Protein AF-A0A453F342-F1 (afdb_monomer)

Secondary structure (DSSP, 8-state):
-HHHHHHHHHHHHHHHHHHS--TTSS----SS-HHHHHHHHHHHHHHHHHHHHHHHHHHHHHHHTT--HHHHHHHHHHHHHHHHHHHH--

Solvent-accessible surface area (backbone atoms only — not comparable to full-atom values): 5358 Å² total; per-residue (Å²): 106,72,66,58,50,54,49,61,66,42,49,61,46,50,49,53,54,65,68,44,85,73,86,79,81,80,80,98,71,71,99,80,52,66,66,63,50,50,54,53,50,52,50,42,51,52,41,51,51,51,48,52,49,52,57,51,50,52,51,50,52,42,54,76,68,68,51,56,67,70,58,54,50,54,51,51,53,53,51,52,50,50,52,50,48,58,69,72,76,103

Structure (mmCIF, N/CA/C/O backbone):
data_AF-A0A453F342-F1
#
_entry.id   AF-A0A453F342-F1
#
loop_
_atom_site.group_PDB
_atom_site.id
_atom_site.type_symbol
_atom_site.label_atom_id
_atom_site.label_alt_id
_atom_site.label_comp_id
_atom_site.label_asym_id
_atom_site.label_entity_id
_atom_site.label_seq_id
_atom_site.pdbx_PDB_ins_code
_atom_site.Cartn_x
_atom_site.Cartn_y
_atom_site.Cartn_z
_atom_site.occupancy
_atom_site.B_iso_or_equiv
_atom_site.auth_seq_id
_atom_site.auth_comp_id
_atom_site.auth_asym_id
_atom_site.auth_atom_id
_atom_site.pdbx_PDB_model_num
ATOM 1 N N . MET A 1 1 ? -4.009 -7.889 8.658 1.00 71.88 1 MET A N 1
ATOM 2 C CA . MET A 1 1 ? -5.118 -8.197 7.723 1.00 71.88 1 MET A CA 1
ATOM 3 C C . MET A 1 1 ? -5.306 -7.097 6.675 1.00 71.88 1 MET A C 1
ATOM 5 O O . MET A 1 1 ? -4.762 -7.278 5.600 1.00 71.88 1 MET A O 1
ATOM 9 N N . ILE A 1 2 ? -5.933 -5.940 6.954 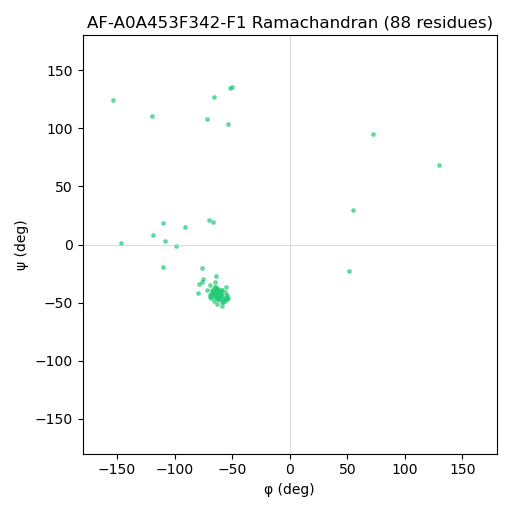1.00 81.19 2 ILE A N 1
ATOM 10 C CA . ILE A 1 2 ? -6.135 -4.864 5.938 1.00 81.19 2 ILE A CA 1
ATOM 11 C C . ILE A 1 2 ? -4.812 -4.364 5.341 1.00 81.19 2 ILE A C 1
ATOM 13 O O . ILE A 1 2 ? -4.626 -4.349 4.130 1.00 81.19 2 ILE A O 1
ATOM 17 N N . ARG A 1 3 ? -3.842 -4.043 6.203 1.00 84.88 3 ARG A N 1
ATOM 18 C CA . ARG A 1 3 ? -2.490 -3.645 5.787 1.00 84.88 3 ARG A CA 1
ATOM 19 C C . ARG A 1 3 ? -1.821 -4.672 4.871 1.00 84.88 3 ARG A C 1
ATOM 21 O O . ARG A 1 3 ? -1.144 -4.300 3.921 1.00 84.88 3 ARG A O 1
ATOM 28 N N . ASP A 1 4 ? -1.939 -5.954 5.200 1.00 86.25 4 ASP A N 1
ATOM 29 C CA . ASP A 1 4 ? -1.223 -7.010 4.481 1.00 86.25 4 ASP A CA 1
ATOM 30 C C . ASP A 1 4 ? -1.876 -7.271 3.114 1.00 86.25 4 ASP A C 1
ATOM 32 O O . ASP A 1 4 ? -1.168 -7.576 2.159 1.00 86.25 4 ASP A O 1
ATOM 36 N N . ASN A 1 5 ? -3.191 -7.055 2.997 1.00 87.00 5 ASN A N 1
ATOM 37 C CA . ASN A 1 5 ? -3.909 -7.064 1.721 1.00 87.00 5 ASN A CA 1
ATOM 38 C C . ASN A 1 5 ? -3.465 -5.899 0.824 1.00 87.00 5 ASN A C 1
ATOM 40 O O . ASN A 1 5 ? -3.037 -6.135 -0.300 1.00 87.00 5 ASN A O 1
ATOM 44 N N . LEU A 1 6 ? -3.426 -4.675 1.365 1.00 87.56 6 LEU A N 1
ATOM 45 C CA . LEU A 1 6 ? -2.898 -3.486 0.678 1.00 87.56 6 LEU A CA 1
ATOM 46 C C . LEU A 1 6 ? -1.473 -3.703 0.153 1.00 87.56 6 LEU A C 1
ATOM 48 O O . LEU A 1 6 ? -1.162 -3.411 -0.999 1.00 87.56 6 LEU A O 1
ATOM 52 N N . LYS A 1 7 ? -0.588 -4.268 0.985 1.00 88.62 7 LYS A N 1
ATOM 53 C CA . LYS A 1 7 ? 0.781 -4.597 0.563 1.00 88.62 7 LYS A CA 1
ATOM 54 C C . LYS A 1 7 ? 0.800 -5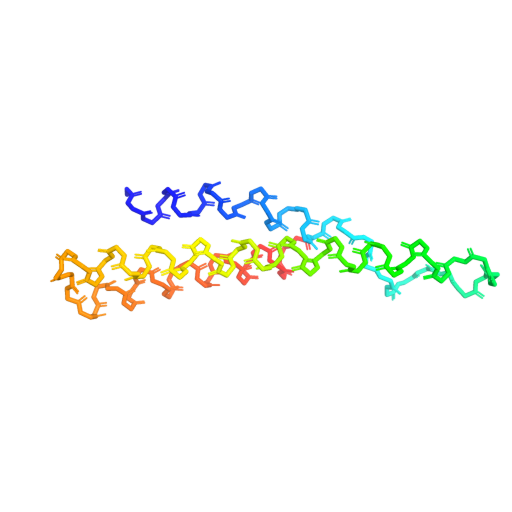.622 -0.570 1.00 88.62 7 LYS A C 1
ATOM 56 O O . LYS A 1 7 ? 1.592 -5.458 -1.495 1.00 88.62 7 LYS A O 1
ATOM 61 N N . LYS A 1 8 ? -0.045 -6.656 -0.513 1.00 90.38 8 LYS A N 1
ATOM 62 C CA . LYS A 1 8 ? -0.140 -7.685 -1.561 1.00 90.38 8 LYS A CA 1
ATOM 63 C C . LYS A 1 8 ? -0.620 -7.115 -2.894 1.00 90.38 8 LYS A C 1
ATOM 65 O O . LYS A 1 8 ? -0.054 -7.489 -3.913 1.00 90.38 8 LYS A O 1
ATOM 70 N N . GLU A 1 9 ? -1.594 -6.207 -2.893 1.00 88.38 9 GLU A N 1
ATOM 71 C CA . GLU A 1 9 ? -2.090 -5.573 -4.124 1.00 88.38 9 GLU A CA 1
ATOM 72 C C . GLU A 1 9 ? -1.085 -4.581 -4.725 1.00 88.38 9 GLU A C 1
ATOM 74 O O . GLU A 1 9 ? -0.891 -4.538 -5.940 1.00 88.38 9 GLU A O 1
ATOM 79 N N . ILE A 1 10 ? -0.389 -3.814 -3.882 1.00 89.44 10 ILE A N 1
ATOM 80 C CA . ILE A 1 10 ? 0.562 -2.789 -4.332 1.00 89.44 10 ILE A CA 1
ATOM 81 C C . ILE A 1 10 ? 1.907 -3.399 -4.766 1.00 89.44 10 ILE A C 1
ATOM 83 O O . ILE A 1 10 ? 2.545 -2.892 -5.690 1.00 89.44 10 ILE A O 1
ATOM 87 N N . SER A 1 11 ? 2.364 -4.485 -4.131 1.00 89.69 11 SER A N 1
ATOM 88 C CA . SER A 1 11 ? 3.674 -5.098 -4.401 1.00 89.69 11 SER A CA 1
ATOM 89 C C . SER A 1 11 ? 3.940 -5.467 -5.874 1.00 89.69 11 SER A C 1
ATOM 91 O O . SER A 1 11 ? 5.040 -5.162 -6.341 1.00 89.69 11 SER A O 1
ATOM 93 N N . PRO A 1 12 ? 3.026 -6.117 -6.626 1.00 89.12 12 PRO A N 1
ATOM 94 C CA . PRO A 1 12 ? 3.269 -6.429 -8.035 1.00 89.12 12 PRO A CA 1
ATOM 95 C C . PRO A 1 12 ? 3.350 -5.163 -8.896 1.00 89.12 12 PRO A C 1
ATOM 97 O O . PRO A 1 12 ? 4.238 -5.061 -9.739 1.00 89.12 12 PRO A O 1
ATOM 100 N N . LEU A 1 13 ? 2.500 -4.162 -8.636 1.00 86.75 13 LEU A N 1
ATOM 101 C CA . LEU A 1 13 ? 2.516 -2.885 -9.357 1.00 86.75 13 LEU A CA 1
ATOM 102 C C . LEU A 1 13 ? 3.809 -2.101 -9.102 1.00 86.75 13 LEU A C 1
ATOM 104 O O . LEU A 1 13 ? 4.397 -1.567 -10.038 1.00 86.75 13 LEU A O 1
ATOM 108 N N . LEU A 1 14 ? 4.302 -2.087 -7.859 1.00 86.38 14 LEU A N 1
ATOM 109 C CA . LEU A 1 14 ? 5.617 -1.520 -7.542 1.00 86.38 14 LEU A CA 1
ATOM 110 C C . LEU A 1 14 ? 6.741 -2.259 -8.268 1.00 86.38 14 LEU A C 1
ATOM 112 O O . LEU A 1 14 ? 7.658 -1.614 -8.765 1.00 86.38 14 LEU A O 1
ATOM 116 N N . GLY A 1 15 ? 6.664 -3.590 -8.362 1.00 85.19 15 GLY A N 1
ATOM 117 C CA . GLY A 1 15 ? 7.615 -4.390 -9.132 1.00 85.19 15 GLY A CA 1
ATOM 118 C C . GLY A 1 15 ? 7.703 -3.936 -10.590 1.00 85.19 15 GLY A C 1
ATOM 119 O O . GLY A 1 15 ? 8.804 -3.705 -11.087 1.00 85.19 15 GLY A O 1
ATOM 120 N N . LEU A 1 16 ? 6.553 -3.714 -11.234 1.00 84.19 16 LEU A N 1
ATOM 121 C CA . LEU A 1 16 ? 6.475 -3.189 -12.602 1.00 84.19 16 LEU A CA 1
ATOM 122 C C . LEU A 1 16 ? 7.039 -1.763 -12.705 1.00 84.19 16 LEU A C 1
ATOM 124 O O . LEU A 1 16 ? 7.784 -1.464 -13.636 1.00 84.19 16 LEU A O 1
ATOM 128 N N . CYS A 1 17 ? 6.763 -0.900 -11.723 1.00 81.06 17 CYS A N 1
ATOM 129 C CA . CYS A 1 17 ? 7.330 0.450 -11.674 1.00 81.06 17 CYS A CA 1
ATOM 130 C C . CYS A 1 17 ? 8.858 0.461 -11.504 1.00 81.06 17 CYS A C 1
ATOM 132 O O . CYS A 1 17 ? 9.529 1.370 -11.988 1.00 81.06 17 CYS A O 1
ATOM 134 N N . ILE A 1 18 ? 9.416 -0.525 -10.797 1.00 77.62 18 ILE A N 1
ATOM 135 C CA . ILE A 1 18 ? 10.857 -0.625 -10.541 1.00 77.62 18 ILE A CA 1
ATOM 136 C C . ILE A 1 18 ? 11.597 -1.193 -11.753 1.00 77.62 18 ILE A C 1
ATOM 138 O O . ILE A 1 18 ? 12.675 -0.699 -12.085 1.00 77.62 18 ILE A O 1
ATOM 142 N N . GLN A 1 19 ? 11.013 -2.210 -12.393 1.00 70.56 19 GLN A N 1
ATOM 143 C CA . GLN A 1 19 ? 11.569 -2.894 -13.564 1.00 70.56 19 GLN A CA 1
ATOM 144 C C . GLN A 1 19 ? 11.422 -2.094 -14.861 1.00 70.56 19 GLN A C 1
ATOM 146 O O . GLN A 1 19 ? 12.153 -2.361 -15.816 1.00 70.56 19 GLN A O 1
ATOM 151 N N . ALA A 1 20 ? 10.503 -1.122 -14.911 1.00 63.31 20 ALA A N 1
ATOM 152 C CA . ALA A 1 20 ? 10.391 -0.213 -16.042 1.00 63.31 20 ALA A CA 1
ATOM 153 C C . ALA A 1 20 ? 11.772 0.407 -16.349 1.00 63.31 20 ALA A C 1
ATOM 155 O O . ALA A 1 20 ? 12.459 0.824 -15.410 1.00 63.31 20 ALA A O 1
ATOM 156 N N . PRO A 1 21 ? 12.205 0.470 -17.625 1.00 56.69 21 PRO A N 1
ATOM 157 C CA . PRO A 1 21 ? 13.547 0.915 -17.985 1.00 56.69 21 PRO A CA 1
ATOM 158 C C . PRO A 1 21 ? 13.871 2.283 -17.374 1.00 56.69 21 PRO A C 1
ATOM 160 O O . PRO A 1 21 ? 13.417 3.325 -17.848 1.00 56.69 21 PRO A O 1
ATOM 163 N N . ARG A 1 22 ? 14.675 2.292 -16.305 1.00 58.94 22 ARG A N 1
ATOM 164 C CA . ARG A 1 22 ? 15.216 3.521 -15.728 1.00 58.94 22 ARG A CA 1
ATOM 165 C C . ARG A 1 22 ? 16.264 4.043 -16.696 1.00 58.94 22 ARG A C 1
ATOM 167 O O . ARG A 1 22 ? 17.349 3.482 -16.816 1.00 58.94 22 ARG A O 1
ATOM 174 N N . THR A 1 23 ? 15.951 5.128 -17.390 1.00 53.94 23 THR A N 1
ATOM 175 C CA . THR A 1 23 ? 16.784 5.748 -18.432 1.00 53.94 23 THR A CA 1
ATOM 176 C C . THR A 1 23 ? 18.098 6.359 -17.921 1.00 53.94 23 THR A C 1
ATOM 178 O O . THR A 1 23 ? 18.689 7.194 -18.596 1.00 53.94 23 THR A O 1
ATOM 181 N N . SER A 1 24 ? 18.591 5.985 -16.740 1.00 51.88 24 SER A N 1
ATOM 182 C CA . SER A 1 24 ? 19.621 6.760 -16.048 1.00 51.88 24 SER A CA 1
ATOM 183 C C . SER A 1 24 ? 21.055 6.265 -16.206 1.00 51.88 24 SER A C 1
ATOM 185 O O . SER A 1 24 ? 21.923 6.928 -15.656 1.00 51.88 24 SER A O 1
ATOM 187 N N . ARG A 1 25 ? 21.377 5.164 -16.910 1.00 47.72 25 ARG A N 1
ATOM 188 C CA . ARG A 1 25 ? 22.806 4.762 -16.975 1.00 47.72 25 ARG A CA 1
ATOM 189 C C . ARG A 1 25 ? 23.372 4.099 -18.223 1.00 47.72 25 ARG A C 1
ATOM 191 O O . ARG A 1 25 ? 24.569 3.847 -18.254 1.00 47.72 25 ARG A O 1
ATOM 198 N N . ALA A 1 26 ? 22.604 3.886 -19.279 1.00 47.88 26 ALA A N 1
ATOM 199 C CA . ALA A 1 26 ? 23.200 3.455 -20.536 1.00 47.88 26 ALA A CA 1
ATOM 200 C C . ALA A 1 26 ? 22.319 3.902 -21.684 1.00 47.88 26 ALA A C 1
ATOM 202 O O . ALA A 1 26 ? 21.148 3.537 -21.690 1.00 47.88 26 ALA A O 1
ATOM 203 N N . SER A 1 27 ? 22.894 4.654 -22.631 1.00 48.16 27 SER A N 1
ATOM 204 C CA . SER A 1 27 ? 22.535 4.731 -24.061 1.00 48.16 27 SER A CA 1
ATOM 205 C C . SER A 1 27 ? 22.342 6.150 -24.621 1.00 48.16 27 SER A C 1
ATOM 207 O O . SER A 1 27 ? 21.278 6.526 -25.106 1.00 48.16 27 SER A O 1
ATOM 209 N N . LEU A 1 28 ? 23.446 6.891 -24.708 1.00 49.50 28 LEU A N 1
ATOM 210 C CA . LEU A 1 28 ? 23.615 8.073 -25.567 1.00 49.50 28 LEU A CA 1
ATOM 211 C C . LEU A 1 28 ? 23.691 7.739 -27.082 1.00 49.50 28 LEU A C 1
ATOM 213 O O . LEU A 1 28 ? 24.213 8.529 -27.857 1.00 49.50 28 LEU A O 1
ATOM 217 N N . ILE A 1 29 ? 23.194 6.584 -27.551 1.00 55.25 29 ILE A N 1
ATOM 218 C CA . ILE A 1 29 ? 23.435 6.133 -28.938 1.00 55.25 29 ILE A CA 1
ATOM 219 C C . ILE A 1 29 ? 22.131 5.971 -29.737 1.00 55.25 29 ILE A C 1
ATOM 221 O O . ILE A 1 29 ? 21.360 5.044 -29.510 1.00 55.25 29 ILE A O 1
ATOM 225 N N . LYS A 1 30 ? 21.924 6.856 -30.721 1.00 50.03 30 LYS A N 1
ATOM 226 C CA . LYS A 1 30 ? 20.955 6.782 -31.842 1.00 50.03 30 LYS A CA 1
ATOM 227 C C . LYS A 1 30 ? 19.456 6.976 -31.538 1.00 50.03 30 LYS A C 1
ATOM 229 O O . LYS A 1 30 ? 18.726 6.032 -31.249 1.00 50.03 30 LYS A O 1
ATOM 234 N N . GLY A 1 31 ? 18.998 8.221 -31.702 1.00 53.03 31 GLY A N 1
ATOM 235 C CA . GLY A 1 31 ? 18.052 8.713 -32.733 1.00 53.03 31 GLY A CA 1
ATOM 236 C C . GLY A 1 31 ? 16.691 8.049 -33.018 1.00 53.03 31 GLY A C 1
ATOM 237 O O . GLY A 1 31 ? 15.814 8.736 -33.519 1.00 53.03 31 GLY A O 1
ATOM 238 N N . SER A 1 32 ? 16.466 6.771 -32.702 1.00 54.62 32 SER A N 1
ATOM 239 C CA . SER A 1 32 ? 15.238 6.029 -33.071 1.00 54.62 32 SER A CA 1
ATOM 240 C C . SER A 1 32 ? 14.436 5.526 -31.857 1.00 54.62 32 SER A C 1
ATOM 242 O O . SER A 1 32 ? 13.505 4.741 -32.003 1.00 54.62 32 SER A O 1
ATOM 244 N N . ARG A 1 33 ? 14.817 5.936 -30.638 1.00 54.00 33 ARG A N 1
ATOM 245 C CA . ARG A 1 33 ? 14.342 5.355 -29.363 1.00 54.00 33 ARG A CA 1
ATOM 246 C C . ARG A 1 33 ? 13.390 6.257 -28.563 1.00 54.00 33 ARG A C 1
ATOM 248 O O . ARG A 1 33 ? 12.964 5.879 -27.479 1.00 54.00 33 ARG A O 1
ATOM 255 N N . SER A 1 34 ? 13.023 7.428 -29.087 1.00 59.72 34 SER A N 1
ATOM 256 C CA . SER A 1 34 ? 12.159 8.403 -28.398 1.00 59.72 34 SER A CA 1
ATOM 257 C C . SER A 1 34 ? 10.717 7.915 -28.207 1.00 59.72 34 SER A C 1
ATOM 259 O O . SER A 1 34 ? 10.175 8.069 -27.117 1.00 59.72 34 SER A O 1
ATOM 261 N N . GLN A 1 35 ? 10.112 7.267 -29.209 1.00 61.75 35 GLN A N 1
ATOM 262 C CA . GLN A 1 35 ? 8.743 6.730 -29.108 1.00 61.75 35 GLN A CA 1
ATOM 263 C C . GLN A 1 35 ? 8.647 5.534 -28.151 1.00 61.75 35 GLN A C 1
ATOM 265 O O . GLN A 1 35 ? 7.748 5.488 -27.317 1.00 61.75 35 GLN A O 1
ATOM 270 N N . ALA A 1 36 ? 9.599 4.597 -28.211 1.00 62.84 36 ALA A N 1
ATOM 271 C CA . ALA A 1 36 ? 9.649 3.463 -27.284 1.00 62.84 36 ALA A CA 1
ATOM 272 C C . ALA A 1 36 ? 9.852 3.924 -25.827 1.0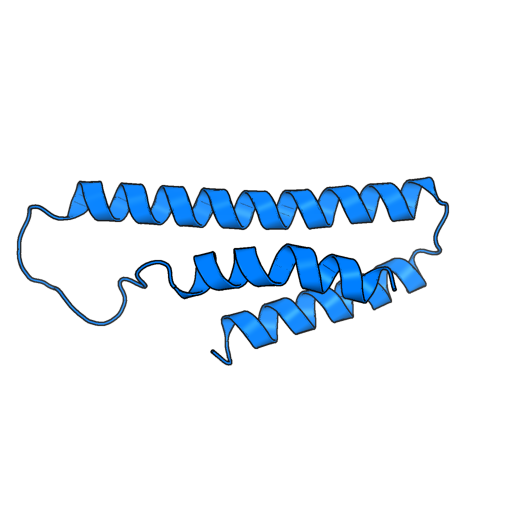0 62.84 36 ALA A C 1
ATOM 274 O O . ALA A 1 36 ? 9.220 3.396 -24.912 1.00 62.84 36 ALA A O 1
ATOM 275 N N . ASN A 1 37 ? 10.667 4.964 -25.617 1.00 66.19 37 ASN A N 1
ATOM 276 C CA . ASN A 1 37 ? 10.847 5.580 -24.303 1.00 66.19 37 ASN A CA 1
ATOM 277 C C . ASN A 1 37 ? 9.577 6.297 -23.817 1.00 66.19 37 ASN A C 1
ATOM 279 O O . ASN A 1 37 ? 9.238 6.185 -22.641 1.00 66.19 37 ASN A O 1
ATOM 283 N N . ALA A 1 38 ? 8.852 6.986 -24.704 1.00 70.62 38 ALA A N 1
ATOM 284 C CA . ALA A 1 38 ? 7.579 7.625 -24.367 1.00 70.62 38 ALA A CA 1
ATOM 285 C C . ALA A 1 38 ? 6.510 6.593 -23.965 1.00 70.62 38 ALA A C 1
ATOM 287 O O . ALA A 1 38 ? 5.816 6.779 -22.969 1.00 70.62 38 ALA A O 1
ATOM 288 N N . LEU A 1 39 ? 6.426 5.461 -24.673 1.00 73.25 39 LEU A N 1
ATOM 289 C CA . LEU A 1 39 ? 5.511 4.362 -24.340 1.00 73.25 39 LEU A CA 1
ATOM 290 C C . LEU A 1 39 ? 5.861 3.693 -23.001 1.00 73.25 39 LEU A C 1
ATOM 292 O O . LEU A 1 39 ? 4.968 3.396 -22.203 1.00 73.25 39 LEU A O 1
ATOM 296 N N . ALA A 1 40 ? 7.152 3.501 -22.715 1.00 72.75 40 ALA A N 1
ATOM 297 C CA . ALA A 1 40 ? 7.611 2.974 -21.430 1.00 72.75 40 ALA A CA 1
ATOM 298 C C . ALA A 1 40 ? 7.286 3.930 -20.266 1.00 72.75 40 ALA A C 1
ATOM 300 O O . ALA A 1 40 ? 6.828 3.489 -19.211 1.00 72.75 40 ALA A O 1
ATOM 301 N N . GLN A 1 41 ? 7.449 5.243 -20.465 1.00 75.50 41 GLN A N 1
ATOM 302 C CA . GLN A 1 41 ? 7.050 6.257 -19.484 1.00 75.50 41 GLN A CA 1
ATOM 303 C C . GLN A 1 41 ? 5.532 6.309 -19.285 1.00 75.50 41 GLN A C 1
ATOM 305 O O . GLN A 1 41 ? 5.072 6.365 -18.147 1.00 75.50 41 GLN A O 1
ATOM 310 N N . GLN A 1 42 ? 4.745 6.231 -20.360 1.00 79.81 42 GLN A N 1
ATOM 311 C CA . GLN A 1 42 ? 3.283 6.196 -20.278 1.00 79.81 42 GLN A CA 1
ATOM 312 C C . GLN A 1 42 ? 2.798 4.981 -19.476 1.00 79.81 42 GLN A C 1
ATOM 314 O O . GLN A 1 42 ? 1.892 5.094 -18.651 1.00 79.81 42 GLN A O 1
ATOM 319 N N . THR A 1 43 ? 3.451 3.836 -19.678 1.00 81.44 43 THR A N 1
ATOM 320 C CA . THR A 1 43 ? 3.182 2.589 -18.952 1.00 81.44 43 THR A CA 1
ATOM 321 C C . THR A 1 43 ? 3.527 2.726 -17.466 1.00 81.44 43 THR A C 1
ATOM 323 O O . THR A 1 43 ? 2.714 2.384 -16.609 1.00 81.44 43 THR A O 1
ATOM 326 N N . LEU A 1 44 ? 4.681 3.319 -17.139 1.00 82.75 44 LEU A N 1
ATOM 327 C CA . LEU A 1 44 ? 5.070 3.616 -15.756 1.00 82.75 44 LEU A CA 1
ATOM 328 C C . LEU A 1 44 ? 4.065 4.549 -15.061 1.00 82.75 44 LEU A C 1
ATOM 330 O O . LEU A 1 44 ? 3.656 4.288 -13.929 1.00 82.75 44 LEU A O 1
ATOM 334 N N . ILE A 1 45 ? 3.638 5.615 -15.745 1.00 85.56 45 ILE A N 1
ATOM 335 C CA . ILE A 1 45 ? 2.623 6.546 -15.238 1.00 85.56 45 ILE A CA 1
ATOM 336 C C . ILE A 1 45 ? 1.310 5.801 -14.986 1.00 85.56 45 ILE A C 1
ATOM 338 O O . ILE A 1 45 ? 0.716 5.972 -13.924 1.00 85.56 45 ILE A O 1
ATOM 342 N N . ALA A 1 46 ? 0.876 4.940 -15.909 1.00 87.69 46 ALA A N 1
ATOM 343 C CA . ALA A 1 46 ? -0.339 4.145 -15.746 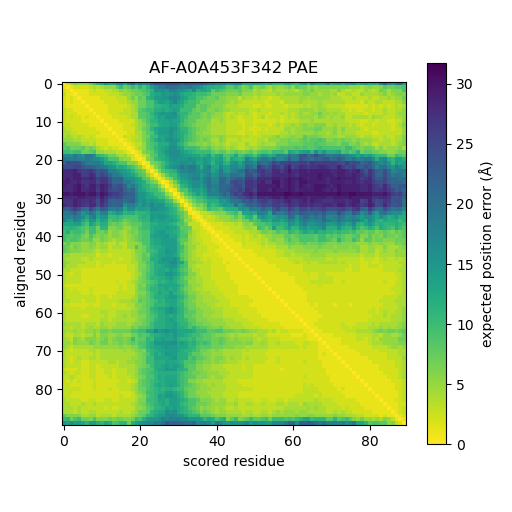1.00 87.69 46 ALA A CA 1
ATOM 344 C C . ALA A 1 46 ? -0.263 3.210 -14.524 1.00 87.69 46 ALA A C 1
ATOM 346 O O . ALA A 1 46 ? -1.218 3.125 -13.748 1.00 87.69 46 ALA A O 1
ATOM 347 N N . HIS A 1 47 ? 0.881 2.561 -14.296 1.00 87.56 47 HIS A N 1
ATOM 348 C CA . HIS A 1 47 ? 1.090 1.726 -13.111 1.00 87.56 47 HIS A CA 1
ATOM 349 C C . HIS A 1 47 ? 1.048 2.539 -11.813 1.00 87.56 47 HIS A C 1
ATOM 351 O O . HIS A 1 47 ? 0.388 2.130 -10.855 1.00 87.56 47 HIS A O 1
ATOM 357 N N . TRP A 1 48 ? 1.672 3.721 -11.784 1.00 89.31 48 TRP A N 1
ATOM 358 C CA . TRP A 1 48 ? 1.617 4.601 -10.615 1.00 89.31 48 TRP A 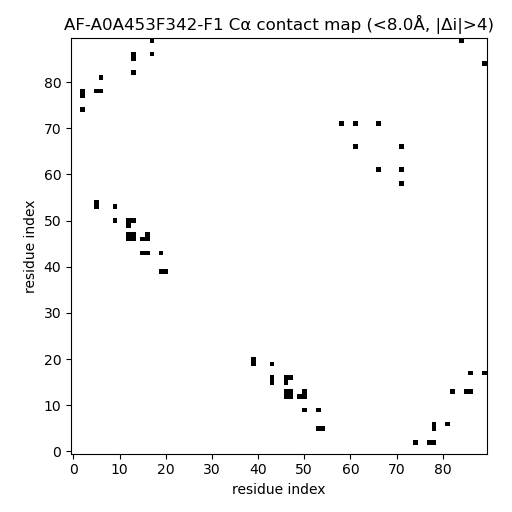CA 1
ATOM 359 C C . TRP A 1 48 ? 0.202 5.118 -10.337 1.00 89.31 48 TRP A C 1
ATOM 361 O O . TRP A 1 48 ? -0.252 5.105 -9.193 1.00 89.31 48 TRP A O 1
ATOM 371 N N . GLN A 1 49 ? -0.537 5.492 -11.382 1.00 91.75 49 GLN A N 1
ATOM 372 C CA . GLN A 1 49 ? -1.945 5.879 -11.270 1.00 91.75 49 GLN A CA 1
ATOM 373 C C . GLN A 1 49 ? -2.800 4.746 -10.683 1.00 91.75 49 GLN A C 1
ATOM 375 O O . GLN A 1 49 ? -3.649 4.995 -9.827 1.00 91.75 49 GLN A O 1
ATOM 380 N N . SER A 1 50 ? -2.537 3.490 -11.061 1.00 92.69 50 SER A N 1
ATOM 381 C CA . SER A 1 50 ? -3.213 2.332 -10.462 1.00 92.69 50 SER A CA 1
ATOM 382 C C . SER A 1 50 ? -2.925 2.198 -8.962 1.00 92.69 50 SER A C 1
ATOM 384 O O . SER A 1 50 ? -3.845 1.934 -8.190 1.00 92.69 50 SER A O 1
ATOM 386 N N . ILE A 1 51 ? -1.680 2.426 -8.526 1.00 92.44 51 ILE A N 1
ATOM 387 C CA . ILE A 1 51 ? -1.309 2.405 -7.098 1.00 92.44 51 ILE A CA 1
ATOM 388 C C . ILE A 1 51 ? -2.053 3.506 -6.332 1.00 92.44 51 ILE A C 1
ATOM 390 O O . ILE A 1 51 ? -2.640 3.240 -5.283 1.00 92.44 51 ILE A O 1
ATOM 394 N N . VAL A 1 52 ? -2.082 4.731 -6.867 1.00 93.94 52 VAL A N 1
ATOM 395 C CA . VAL A 1 52 ? -2.811 5.860 -6.260 1.00 93.94 52 VAL A CA 1
ATOM 396 C C . VAL A 1 52 ? -4.305 5.551 -6.145 1.00 93.94 52 VAL A C 1
ATOM 398 O O . VAL A 1 52 ? -4.921 5.862 -5.123 1.00 93.94 52 VAL A O 1
ATOM 401 N N . LYS A 1 53 ? -4.889 4.900 -7.156 1.00 95.44 53 LYS A N 1
ATOM 402 C CA . LYS A 1 53 ? -6.300 4.500 -7.144 1.00 95.44 53 LYS A CA 1
ATOM 403 C C . LYS A 1 53 ? -6.601 3.487 -6.038 1.00 95.44 53 LYS A C 1
ATOM 405 O O . LYS A 1 53 ? -7.580 3.682 -5.322 1.00 95.44 53 LYS A O 1
ATOM 410 N N . ILE A 1 54 ? -5.764 2.461 -5.871 1.00 93.44 54 ILE A N 1
ATOM 411 C CA . ILE A 1 54 ? -5.905 1.458 -4.797 1.00 93.44 54 ILE A CA 1
ATOM 412 C C . ILE A 1 54 ? -5.863 2.148 -3.429 1.00 93.44 54 ILE A C 1
ATOM 414 O O . ILE A 1 54 ? -6.816 2.057 -2.660 1.00 93.44 54 ILE A O 1
ATOM 418 N N . LEU A 1 55 ? -4.825 2.955 -3.182 1.00 94.38 55 LEU A N 1
ATOM 419 C CA . LEU A 1 55 ? -4.663 3.705 -1.930 1.00 94.38 55 LEU A CA 1
ATOM 420 C C . LEU A 1 55 ? -5.861 4.616 -1.628 1.00 94.38 55 LEU A C 1
ATOM 422 O O . LEU A 1 55 ? -6.301 4.721 -0.484 1.00 94.38 55 LEU A O 1
ATOM 426 N N . THR A 1 56 ? -6.391 5.280 -2.654 1.00 95.19 56 THR A N 1
ATOM 427 C CA . THR A 1 56 ? -7.546 6.175 -2.521 1.00 95.19 56 THR A CA 1
ATOM 428 C C . THR A 1 56 ? -8.821 5.400 -2.201 1.00 95.19 56 THR A C 1
ATOM 430 O O . THR A 1 56 ? -9.589 5.813 -1.332 1.00 95.19 56 THR A O 1
ATOM 433 N N . ASN A 1 57 ? -9.042 4.267 -2.871 1.00 94.56 57 ASN A N 1
ATOM 434 C CA . ASN A 1 57 ? -10.192 3.408 -2.617 1.00 94.56 57 ASN A CA 1
ATOM 435 C C . ASN A 1 57 ? -10.177 2.879 -1.179 1.00 94.56 57 ASN A C 1
ATOM 437 O O . ASN A 1 57 ? -11.169 3.016 -0.468 1.00 94.56 57 ASN A O 1
ATOM 441 N N . ASP A 1 58 ? -9.034 2.377 -0.713 1.00 92.88 58 ASP A N 1
ATOM 442 C CA . ASP A 1 58 ? -8.898 1.881 0.657 1.00 92.88 58 ASP A CA 1
ATOM 443 C C . ASP A 1 58 ? -9.096 2.980 1.701 1.00 92.88 58 ASP A C 1
ATOM 445 O O . ASP A 1 58 ? -9.755 2.764 2.720 1.00 92.88 58 ASP A O 1
ATOM 449 N N . LEU A 1 59 ? -8.589 4.191 1.444 1.00 93.69 59 LEU A N 1
ATOM 450 C CA . LEU A 1 59 ? -8.847 5.339 2.311 1.00 93.69 59 LEU A CA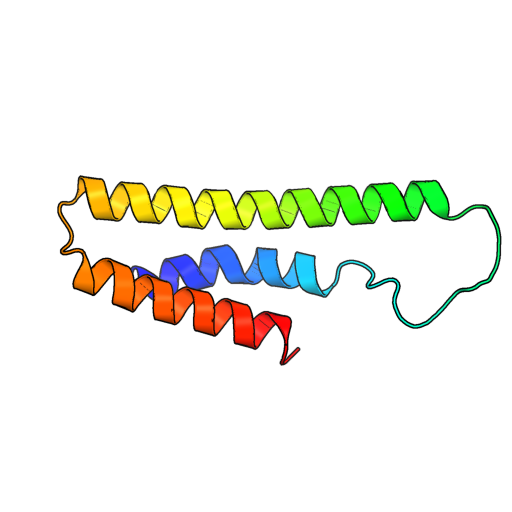 1
ATOM 451 C C . LEU A 1 59 ? -10.348 5.636 2.410 1.00 93.69 59 LEU A C 1
ATOM 453 O O . LEU A 1 59 ? -10.853 5.900 3.503 1.00 93.69 59 LEU A O 1
ATOM 457 N N . ASN A 1 60 ? -11.060 5.593 1.284 1.00 94.75 60 ASN A N 1
ATOM 458 C CA . ASN A 1 60 ? -12.500 5.824 1.246 1.00 94.75 60 ASN A CA 1
ATOM 459 C C . ASN A 1 60 ? -13.270 4.718 1.974 1.00 94.75 60 ASN A C 1
ATOM 461 O O . ASN A 1 60 ? -14.188 5.033 2.726 1.00 94.75 60 ASN A O 1
ATOM 465 N N . VAL A 1 61 ? -12.862 3.453 1.835 1.00 93.44 61 VAL A N 1
ATOM 466 C CA . VAL A 1 61 ? -13.449 2.327 2.579 1.00 93.44 61 VAL A CA 1
ATOM 467 C C . VAL A 1 61 ? -13.244 2.507 4.083 1.00 93.44 61 VAL A C 1
ATOM 469 O O . VAL A 1 61 ? -14.202 2.389 4.845 1.00 93.44 61 VAL A O 1
ATOM 472 N N . LEU A 1 62 ? -12.035 2.847 4.537 1.00 92.06 62 LEU A N 1
ATOM 473 C CA . LEU A 1 62 ? -11.765 3.080 5.962 1.00 92.06 62 LEU A CA 1
ATOM 474 C C . LEU A 1 62 ? -12.592 4.249 6.516 1.00 92.06 62 LEU A C 1
ATOM 476 O O . LEU A 1 62 ? -13.140 4.148 7.613 1.00 92.06 62 LEU A O 1
ATOM 480 N N . LYS A 1 63 ? -12.739 5.332 5.742 1.00 91.88 63 LYS A N 1
ATOM 481 C CA . LYS A 1 63 ? -13.608 6.464 6.102 1.00 91.88 63 LYS A CA 1
ATOM 482 C C . LYS A 1 63 ? -15.082 6.061 6.177 1.00 91.88 63 LYS A C 1
ATOM 484 O O . LYS A 1 63 ? -15.747 6.417 7.143 1.00 91.88 63 LYS A O 1
ATOM 489 N N . ALA A 1 64 ? -15.577 5.310 5.193 1.00 95.06 64 ALA A N 1
ATOM 490 C CA . ALA A 1 64 ? -16.964 4.845 5.144 1.00 95.06 64 ALA A CA 1
ATOM 491 C C . ALA A 1 64 ? -17.312 3.891 6.299 1.00 95.06 64 ALA A C 1
ATOM 493 O O . ALA A 1 64 ? -18.456 3.840 6.731 1.00 95.06 64 ALA A O 1
ATOM 494 N N . ASN A 1 65 ? -16.318 3.175 6.830 1.00 93.81 65 ASN A N 1
ATOM 495 C CA . ASN A 1 65 ? -16.466 2.291 7.987 1.00 93.81 65 ASN A CA 1
ATOM 496 C C . ASN A 1 65 ? -16.197 2.990 9.333 1.00 93.81 65 ASN A C 1
ATOM 498 O O . ASN A 1 65 ? -15.996 2.314 10.339 1.00 93.81 65 ASN A O 1
ATOM 502 N N . TYR A 1 66 ? -16.167 4.327 9.368 1.00 94.31 66 TYR A N 1
ATOM 503 C CA . TYR A 1 66 ? -15.950 5.121 10.585 1.00 94.31 66 TYR A CA 1
ATOM 504 C C . TYR A 1 66 ? -14.665 4.758 11.346 1.00 94.31 66 TYR A C 1
ATOM 506 O O . TYR A 1 66 ? -14.586 4.903 12.567 1.00 94.31 66 TYR A O 1
ATOM 514 N N . VAL A 1 67 ? -13.631 4.297 10.633 1.00 94.12 67 VAL A N 1
ATOM 515 C CA . VAL A 1 67 ? -12.350 3.961 11.256 1.00 94.12 67 VAL A CA 1
ATOM 516 C C . VAL A 1 67 ? -11.710 5.245 11.802 1.00 94.12 67 VAL A C 1
ATOM 518 O O . VAL A 1 67 ? -11.538 6.207 11.044 1.00 94.12 67 VAL A O 1
ATOM 521 N N . PRO A 1 68 ? -11.313 5.279 13.090 1.00 95.19 68 PRO A N 1
ATOM 522 C CA . PRO A 1 68 ? -10.645 6.428 13.685 1.00 95.19 68 PRO A CA 1
ATOM 523 C C . PRO A 1 68 ? -9.464 6.924 12.849 1.00 95.19 68 PRO A C 1
ATOM 525 O O . PRO A 1 68 ? -8.616 6.142 12.410 1.00 95.19 68 PRO A O 1
ATOM 528 N N . SER A 1 69 ? -9.364 8.243 12.684 1.00 91.25 69 SER A N 1
ATOM 529 C CA . SER A 1 69 ? -8.334 8.883 11.856 1.00 91.25 69 SER A CA 1
ATOM 530 C C . SER A 1 69 ? -6.913 8.482 12.257 1.00 91.25 69 SER A C 1
ATOM 532 O O . SER A 1 69 ? -6.075 8.257 11.388 1.00 91.25 69 SER A O 1
ATOM 534 N N . PHE A 1 70 ? -6.645 8.305 13.554 1.00 93.00 70 PHE A N 1
ATOM 535 C CA . PHE A 1 70 ? -5.334 7.872 14.042 1.00 93.00 70 PHE A CA 1
ATOM 536 C C . PHE A 1 70 ? -4.954 6.464 13.544 1.00 93.00 70 PHE A C 1
ATOM 538 O O . PHE A 1 70 ? -3.791 6.235 13.203 1.00 93.00 70 PHE A O 1
ATOM 545 N N . LEU A 1 71 ? -5.915 5.534 13.461 1.00 92.38 71 LEU A N 1
ATOM 546 C CA . LEU A 1 71 ? -5.676 4.178 12.956 1.00 92.38 71 LEU A CA 1
ATOM 547 C C . LEU A 1 71 ? -5.402 4.210 11.456 1.00 92.38 71 LEU A C 1
ATOM 549 O O . LEU A 1 71 ? -4.423 3.620 11.002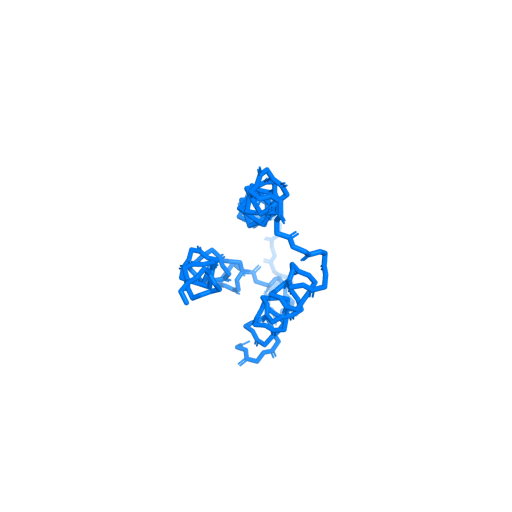 1.00 92.38 71 LEU A O 1
ATOM 553 N N . THR A 1 72 ? -6.210 4.960 10.705 1.00 92.69 72 THR A N 1
ATOM 554 C CA . THR A 1 72 ? -6.003 5.185 9.270 1.00 92.69 72 THR A CA 1
ATOM 555 C C . THR A 1 72 ? -4.614 5.769 9.012 1.00 92.69 72 THR A C 1
ATOM 557 O O . THR A 1 72 ? -3.853 5.212 8.222 1.00 92.69 72 THR A O 1
ATOM 560 N N . SER A 1 73 ? -4.214 6.806 9.754 1.00 93.62 73 SER A N 1
ATOM 561 C CA . SER A 1 73 ? -2.874 7.391 9.655 1.00 93.62 73 SER A CA 1
ATOM 562 C C . SER A 1 73 ? -1.773 6.366 9.928 1.00 93.62 73 SER A C 1
ATOM 564 O O . SER A 1 73 ? -0.843 6.250 9.136 1.00 93.62 73 SER A O 1
ATOM 566 N N . LYS A 1 74 ? -1.887 5.557 10.992 1.00 93.56 74 LYS A N 1
ATOM 567 C CA . LYS A 1 74 ? -0.895 4.514 11.314 1.00 93.56 74 LYS A CA 1
ATOM 568 C C . LYS A 1 74 ? -0.778 3.458 10.212 1.00 93.56 74 LYS A C 1
ATOM 570 O O . LYS A 1 74 ? 0.337 3.048 9.886 1.00 93.56 74 LYS A O 1
ATOM 575 N N . VAL A 1 75 ? -1.899 3.029 9.630 1.00 92.25 75 VAL A N 1
ATOM 576 C CA . VAL A 1 75 ? -1.908 2.069 8.517 1.00 92.25 75 VAL A CA 1
ATOM 577 C C . VAL A 1 75 ? -1.204 2.668 7.301 1.00 92.25 75 VAL A C 1
ATOM 579 O O . VAL A 1 75 ? -0.264 2.058 6.792 1.00 92.25 75 VAL A O 1
ATOM 582 N N . PHE A 1 76 ? -1.576 3.880 6.882 1.00 94.31 76 PHE A N 1
ATOM 583 C CA . PHE A 1 76 ? -0.971 4.530 5.718 1.00 94.31 76 PHE A CA 1
ATOM 584 C C . PHE A 1 76 ? 0.511 4.858 5.919 1.00 94.31 76 PHE A C 1
ATOM 586 O O . PHE A 1 76 ? 1.293 4.649 4.996 1.00 94.31 76 PHE A O 1
ATOM 593 N N . THR A 1 77 ? 0.947 5.250 7.122 1.00 95.06 77 THR A N 1
ATOM 594 C CA . THR A 1 77 ? 2.381 5.395 7.431 1.00 95.06 77 THR A CA 1
ATOM 595 C C . THR A 1 77 ? 3.145 4.098 7.153 1.00 95.06 77 THR A C 1
ATOM 597 O O . THR A 1 77 ? 4.210 4.128 6.538 1.00 95.06 77 THR A O 1
ATOM 600 N N . GLN A 1 78 ? 2.604 2.941 7.552 1.00 93.38 78 GLN A N 1
ATOM 601 C CA . GLN A 1 78 ? 3.249 1.653 7.283 1.00 93.38 78 GLN A CA 1
ATOM 602 C C . GLN A 1 78 ? 3.233 1.277 5.796 1.00 93.38 78 GLN A C 1
ATOM 604 O O . GLN A 1 78 ? 4.191 0.666 5.318 1.00 93.38 78 GLN A O 1
ATOM 609 N N . ILE A 1 79 ? 2.173 1.623 5.061 1.00 93.94 79 ILE A N 1
ATOM 610 C CA . ILE A 1 79 ? 2.095 1.385 3.613 1.00 93.94 79 ILE A CA 1
ATOM 611 C C . ILE A 1 79 ? 3.097 2.266 2.859 1.00 93.94 79 ILE A C 1
ATOM 613 O O . ILE A 1 79 ? 3.856 1.749 2.042 1.00 93.94 79 ILE A O 1
ATOM 617 N N . PHE A 1 80 ? 3.180 3.560 3.174 1.00 93.62 80 PHE A N 1
ATOM 618 C CA . PHE A 1 80 ? 4.161 4.457 2.562 1.00 93.62 80 PHE A CA 1
ATOM 619 C C . PHE A 1 80 ? 5.597 4.074 2.913 1.00 93.62 80 PHE A C 1
ATOM 621 O O . PHE A 1 80 ? 6.458 4.091 2.039 1.00 93.62 80 PHE A O 1
ATOM 628 N N . SER A 1 81 ? 5.855 3.640 4.150 1.00 93.88 81 SER A N 1
ATOM 629 C CA . SER A 1 81 ? 7.159 3.091 4.535 1.00 93.88 81 SER A CA 1
ATOM 630 C C . SER A 1 81 ? 7.522 1.850 3.708 1.00 93.88 81 SER A C 1
ATOM 632 O O . SER A 1 81 ? 8.646 1.745 3.221 1.00 93.88 81 SER A O 1
ATOM 634 N N . PHE A 1 82 ? 6.565 0.945 3.472 1.00 91.50 82 PHE A N 1
ATOM 635 C CA . PHE A 1 82 ? 6.770 -0.209 2.595 1.00 91.50 82 PHE A CA 1
ATOM 636 C C . PHE A 1 82 ? 7.066 0.206 1.147 1.00 91.50 82 PHE A C 1
ATOM 638 O O . PHE A 1 82 ? 8.032 -0.292 0.576 1.00 91.50 82 PHE A O 1
ATOM 645 N N . ILE A 1 83 ? 6.289 1.134 0.574 1.00 90.69 83 ILE A N 1
ATOM 646 C CA . ILE A 1 83 ? 6.532 1.676 -0.774 1.00 90.69 83 ILE A CA 1
ATOM 647 C C . ILE A 1 83 ? 7.944 2.269 -0.859 1.00 90.69 83 ILE A C 1
ATOM 649 O O . ILE A 1 83 ? 8.681 1.953 -1.788 1.00 90.69 83 ILE A O 1
ATOM 653 N N . ASN A 1 84 ? 8.342 3.069 0.132 1.00 90.94 84 ASN A N 1
ATOM 654 C CA . ASN A 1 84 ? 9.661 3.693 0.189 1.00 90.94 84 ASN A CA 1
ATOM 655 C C . ASN A 1 84 ? 10.784 2.646 0.181 1.00 90.94 84 ASN A C 1
ATOM 657 O O . ASN A 1 84 ? 11.691 2.714 -0.641 1.00 90.94 84 ASN A O 1
ATOM 661 N N . VAL A 1 85 ? 10.688 1.623 1.037 1.00 90.06 85 VAL A N 1
ATOM 662 C CA . VAL A 1 85 ? 11.664 0.522 1.060 1.00 90.06 85 VAL A CA 1
ATOM 663 C C . VAL A 1 85 ? 11.708 -0.210 -0.283 1.00 90.06 85 VAL A C 1
ATOM 665 O O . VAL A 1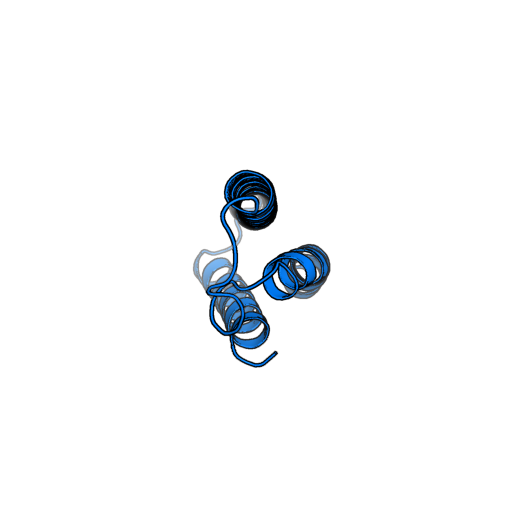 85 ? 12.793 -0.480 -0.780 1.00 90.06 85 VAL A O 1
ATOM 668 N N . GLN A 1 86 ? 10.564 -0.506 -0.905 1.00 85.56 86 GLN A N 1
ATOM 669 C CA . GLN A 1 86 ? 10.546 -1.181 -2.210 1.00 85.56 86 GLN A CA 1
ATOM 670 C C . GLN A 1 86 ? 11.161 -0.325 -3.323 1.00 85.56 86 GLN A C 1
ATOM 672 O O . GLN A 1 86 ? 11.822 -0.870 -4.198 1.00 85.56 86 GLN A O 1
ATOM 677 N N . LEU A 1 87 ? 10.954 0.994 -3.304 1.00 84.00 87 LEU A N 1
ATOM 678 C CA . LEU A 1 87 ? 11.455 1.897 -4.342 1.00 84.00 87 LEU A CA 1
ATOM 679 C C . LEU A 1 87 ? 12.956 2.191 -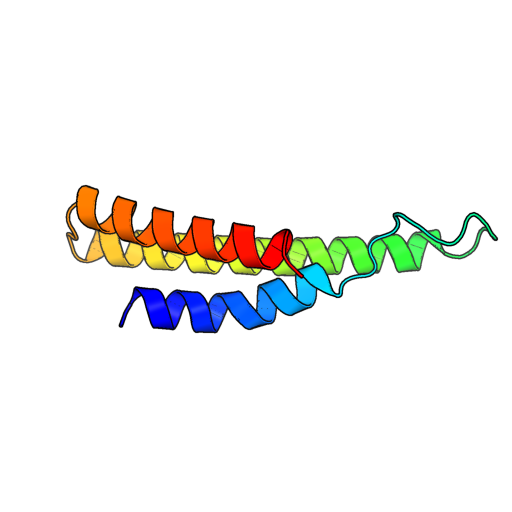4.235 1.00 84.00 87 LEU A C 1
ATOM 681 O O . LEU A 1 87 ? 13.573 2.431 -5.272 1.00 84.00 87 LEU A O 1
ATOM 685 N N . PHE A 1 88 ? 13.515 2.211 -3.020 1.00 82.00 88 PHE A N 1
ATOM 686 C CA . PHE A 1 88 ? 14.901 2.631 -2.772 1.00 82.00 88 PHE A CA 1
ATOM 687 C C . PHE A 1 88 ? 15.855 1.500 -2.363 1.00 82.00 88 PHE A C 1
ATOM 689 O O . PHE A 1 88 ? 17.061 1.671 -2.508 1.00 82.00 88 PHE A O 1
ATOM 696 N N . ASN A 1 89 ? 15.348 0.354 -1.889 1.00 78.38 89 ASN A N 1
ATOM 697 C CA . ASN A 1 89 ? 16.175 -0.786 -1.459 1.00 78.38 89 ASN A CA 1
ATOM 698 C C . ASN A 1 89 ? 16.078 -1.999 -2.404 1.00 78.38 89 ASN A C 1
ATOM 700 O O . ASN A 1 89 ? 16.407 -3.117 -2.001 1.00 78.38 89 ASN A O 1
ATOM 704 N N . ARG A 1 90 ? 15.605 -1.800 -3.637 1.00 60.59 90 ARG A N 1
ATOM 705 C CA . ARG A 1 90 ? 15.688 -2.776 -4.730 1.00 60.59 90 ARG A CA 1
ATOM 706 C C . ARG A 1 90 ? 16.506 -2.225 -5.884 1.00 60.59 90 ARG A C 1
ATOM 708 O O . ARG A 1 90 ? 16.415 -1.003 -6.133 1.00 60.59 90 ARG A O 1
#

Nearest PDB structures (foldseek):
  5x11-assembly2_E  TM=5.262E-01  e=7.971E+00  Bacillus spizizenii str. W23
  7udb-assembly1_B  TM=3.344E-01  e=9.477E+00  Rattus norvegicus

InterPro domains:
  IPR002710 Dilute domain [PS51126] (1-90)
  IPR052072 Vascular development regulator domain-containing protein [PTHR16027] (1-90)

pLDDT: mean 81.44, std 14.83, range [47.72, 95.44]

Sequence (90 aa):
MIRDNLKKEISPLLGLCIQAPRTSRASLIKGSRSQANALAQQTLIAHWQSIVKILTNDLNVLKANYVPSFLTSKVFTQIFSFINVQLFNR

Foldseek 3Di:
DLLVVLCVVLVVLLVLLQPQDPPPDDDPDDDDCPVVNVVSVVVSVVSVVVNVVSLVVSLVVCVVVVPDPVVNVVSVVVVVVSSVCSNPVD

Mean predicted aligned error: 7.99 Å

Organism: Aegilops tauschii subsp. strangulata (NCBI:txid200361)

Radius of gyration: 16.69 Å; Cα contacts (8 Å, |Δi|>4): 35; chains: 1; bounding box: 41×17×47 Å